Protein AF-A0A176YE80-F1 (afdb_monomer_lite)

Foldseek 3Di:
DLCVVCVVVVNNPPPLSVLVVVLCVVCVPPCDDPSVVVDDPVVCVVCVVVVVVSVVVSCVSNVVSVVVVVVVVVVVVPDDD

Radius of gyration: 16.37 Å; chains: 1; bounding box: 30×21×56 Å

Secondary structure (DSSP, 8-state):
-HHHHHHHTT-TT-TTTHHHHHHHHHTTTS--GGGGGGS-HHHHHHHHHHHHHHHHHHHHHHHHHHHHHHHHHHHHTT---

pLDDT: mean 91.88, std 8.9, range [48.06, 98.19]

Sequence (81 aa):
MIAKCRFKAKLEDDPDILPFVGIASETETLPLGNDRIHWQAQALADLQRTLNEAQNWAREVGTTHCQNLLAREAFLLRWPD

Organism: NCBI:txid1505087

Structure (mmCIF, N/CA/C/O backbone):
data_AF-A0A176YE80-F1
#
_entry.id   AF-A0A176YE80-F1
#
loop_
_atom_site.group_PDB
_atom_site.id
_atom_site.type_symbol
_atom_site.label_atom_id
_atom_site.label_alt_id
_atom_site.label_comp_id
_atom_site.label_asym_id
_atom_site.label_entity_id
_atom_site.label_seq_id
_atom_site.pdbx_PDB_ins_code
_atom_site.Cartn_x
_atom_site.Cartn_y
_atom_site.Cartn_z
_atom_site.occupancy
_atom_site.B_iso_or_equiv
_atom_site.auth_seq_id
_atom_site.auth_comp_id
_atom_site.auth_asym_id
_atom_site.auth_atom_id
_atom_site.pdbx_PDB_model_num
ATOM 1 N N . MET A 1 1 ? -9.107 -7.846 -4.473 1.00 76.25 1 MET A N 1
ATOM 2 C CA . MET A 1 1 ? -7.901 -7.660 -3.640 1.00 76.25 1 MET A CA 1
ATOM 3 C C . MET A 1 1 ? -6.660 -7.747 -4.515 1.00 76.25 1 MET A C 1
ATOM 5 O O . MET A 1 1 ? -6.549 -8.705 -5.280 1.00 76.25 1 MET A O 1
ATOM 9 N N . ILE A 1 2 ? -5.756 -6.766 -4.420 1.00 85.88 2 ILE A N 1
ATOM 10 C CA . ILE A 1 2 ? -4.551 -6.649 -5.264 1.00 85.88 2 ILE A CA 1
ATOM 11 C C . ILE A 1 2 ? -3.685 -7.917 -5.242 1.00 85.88 2 ILE A C 1
ATOM 13 O O . ILE A 1 2 ? -3.214 -8.367 -6.283 1.00 85.88 2 ILE A O 1
ATOM 17 N N . ALA A 1 3 ? -3.618 -8.586 -4.088 1.00 87.12 3 ALA A N 1
ATOM 18 C CA . ALA A 1 3 ? -2.888 -9.835 -3.915 1.00 87.12 3 ALA A CA 1
ATOM 19 C C . ALA A 1 3 ? -3.355 -10.983 -4.823 1.00 87.12 3 ALA A C 1
ATOM 21 O O . ALA A 1 3 ? -2.546 -11.802 -5.239 1.00 87.12 3 ALA A O 1
ATOM 22 N N . LYS A 1 4 ? -4.647 -11.048 -5.163 1.00 88.31 4 LYS A N 1
ATOM 23 C CA . LYS A 1 4 ? -5.173 -12.056 -6.097 1.00 88.31 4 LYS A CA 1
ATOM 24 C C . LYS A 1 4 ? -5.012 -11.613 -7.551 1.00 88.31 4 LYS A C 1
ATOM 26 O O . LYS A 1 4 ? -4.793 -12.442 -8.429 1.00 88.31 4 LYS A O 1
ATOM 31 N N . CYS A 1 5 ? -5.151 -10.314 -7.812 1.00 92.31 5 CYS A N 1
ATOM 32 C CA . CYS A 1 5 ? -5.066 -9.770 -9.165 1.00 92.31 5 CYS A CA 1
ATOM 33 C C . CYS A 1 5 ? -3.648 -9.865 -9.740 1.00 92.31 5 CYS A C 1
ATOM 35 O O . CYS A 1 5 ? -3.525 -10.126 -10.934 1.00 92.31 5 CYS A O 1
ATOM 37 N N . ARG A 1 6 ? -2.604 -9.740 -8.906 1.00 93.88 6 ARG A N 1
ATOM 38 C CA . ARG A 1 6 ? -1.204 -9.789 -9.363 1.00 93.88 6 ARG A CA 1
ATOM 39 C C . ARG A 1 6 ? -0.857 -11.078 -10.116 1.00 93.88 6 ARG A C 1
ATOM 41 O O . ARG A 1 6 ? -0.229 -11.001 -11.159 1.00 93.88 6 ARG A O 1
ATOM 48 N N . PHE A 1 7 ? -1.372 -12.230 -9.676 1.00 93.31 7 PHE A N 1
ATOM 49 C CA . PHE A 1 7 ? -1.169 -13.512 -10.367 1.00 93.31 7 PHE A CA 1
ATOM 50 C C . PHE A 1 7 ? -1.846 -13.552 -11.741 1.00 93.31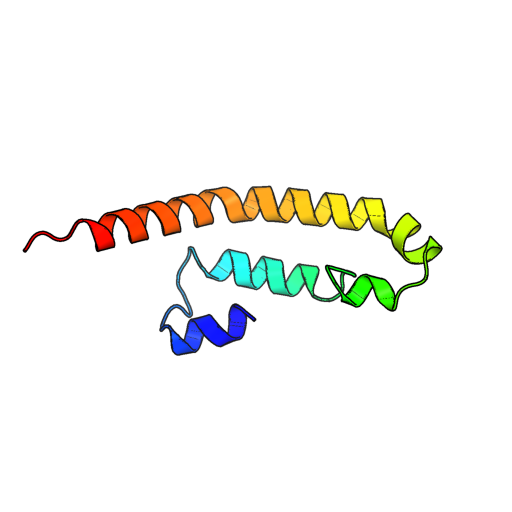 7 PHE A C 1
ATOM 52 O O . PHE A 1 7 ? -1.284 -14.010 -12.727 1.00 93.31 7 PHE A O 1
ATOM 59 N N . LYS A 1 8 ? -3.075 -13.030 -11.843 1.00 94.38 8 LYS A N 1
ATOM 60 C CA . LYS A 1 8 ? -3.780 -12.967 -13.135 1.00 94.38 8 LYS A CA 1
ATOM 61 C C . LYS A 1 8 ? -3.079 -12.036 -14.124 1.00 94.38 8 LYS A C 1
ATOM 63 O O . LYS A 1 8 ? -3.127 -12.284 -15.324 1.00 94.38 8 LYS A O 1
ATOM 68 N N . ALA A 1 9 ? -2.462 -10.976 -13.612 1.00 92.38 9 ALA A N 1
ATOM 69 C CA . ALA A 1 9 ? -1.725 -9.998 -14.395 1.00 92.38 9 ALA A CA 1
ATOM 70 C C . ALA A 1 9 ? -0.265 -10.402 -14.672 1.00 92.38 9 ALA A C 1
ATOM 72 O O . ALA A 1 9 ? 0.399 -9.683 -15.412 1.00 92.38 9 ALA A O 1
ATOM 73 N N . LYS A 1 10 ? 0.225 -11.528 -14.124 1.00 95.44 10 LYS A N 1
ATOM 74 C CA . LYS A 1 10 ? 1.641 -11.947 -14.180 1.00 95.44 10 LYS A CA 1
ATOM 75 C C . LYS A 1 10 ? 2.602 -10.903 -13.594 1.00 95.44 10 LYS A C 1
ATOM 77 O O . LYS A 1 10 ? 3.637 -10.586 -14.173 1.00 95.44 10 LYS A O 1
ATOM 82 N N . LEU A 1 11 ? 2.190 -10.310 -12.477 1.00 95.19 11 LEU A N 1
ATOM 83 C CA . LEU A 1 11 ? 2.918 -9.295 -11.714 1.00 95.19 11 LEU A CA 1
ATOM 84 C C . LEU A 1 11 ? 3.202 -9.803 -10.295 1.00 95.19 11 LEU A C 1
ATOM 86 O O . LEU A 1 11 ? 3.154 -9.031 -9.338 1.00 95.19 11 LEU A O 1
ATOM 90 N N . GLU A 1 12 ? 3.393 -11.115 -10.127 1.00 95.75 12 GLU A N 1
ATOM 91 C CA . GLU A 1 12 ? 3.558 -11.742 -8.812 1.00 95.75 12 GLU A CA 1
ATOM 92 C C . GLU A 1 12 ? 4.710 -11.129 -8.023 1.00 95.75 12 GLU A C 1
ATOM 94 O O . GLU A 1 12 ? 4.542 -10.854 -6.834 1.00 95.75 12 GLU A O 1
ATO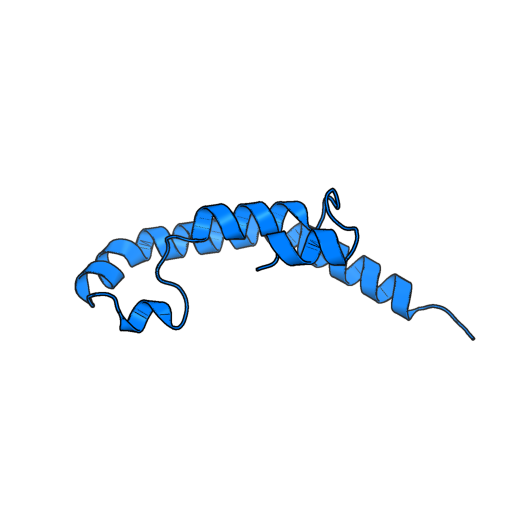M 99 N N . ASP A 1 13 ? 5.811 -10.877 -8.728 1.00 95.94 13 ASP A N 1
ATOM 100 C CA . ASP A 1 13 ? 7.084 -10.402 -8.195 1.00 95.94 13 ASP A CA 1
ATOM 101 C C . ASP A 1 13 ? 7.395 -8.959 -8.625 1.00 95.94 13 ASP A C 1
ATOM 103 O O . ASP A 1 13 ? 8.529 -8.498 -8.502 1.00 95.94 13 ASP A O 1
ATOM 107 N N . ASP A 1 14 ? 6.407 -8.233 -9.165 1.00 96.88 14 ASP A N 1
ATOM 108 C CA . ASP A 1 14 ? 6.620 -6.857 -9.614 1.00 96.88 14 ASP A CA 1
ATOM 109 C C . ASP A 1 14 ? 6.945 -5.962 -8.398 1.00 96.88 14 ASP A C 1
ATOM 111 O O . ASP A 1 14 ? 6.123 -5.855 -7.473 1.00 96.88 14 ASP A O 1
ATOM 115 N N . PRO A 1 15 ? 8.129 -5.317 -8.373 1.00 97.12 15 PRO A N 1
ATOM 116 C CA . PRO A 1 15 ? 8.602 -4.560 -7.217 1.00 97.12 15 PRO A CA 1
ATOM 117 C C . PRO A 1 15 ? 7.752 -3.321 -6.932 1.00 97.12 15 PRO A C 1
ATOM 119 O O . PRO A 1 15 ? 7.772 -2.823 -5.810 1.00 97.12 15 PRO A O 1
ATOM 122 N N . ASP A 1 16 ? 6.978 -2.845 -7.910 1.00 97.19 16 ASP A N 1
ATOM 123 C CA . ASP A 1 16 ? 6.035 -1.748 -7.731 1.00 97.19 16 ASP A CA 1
ATOM 124 C C . ASP A 1 16 ? 4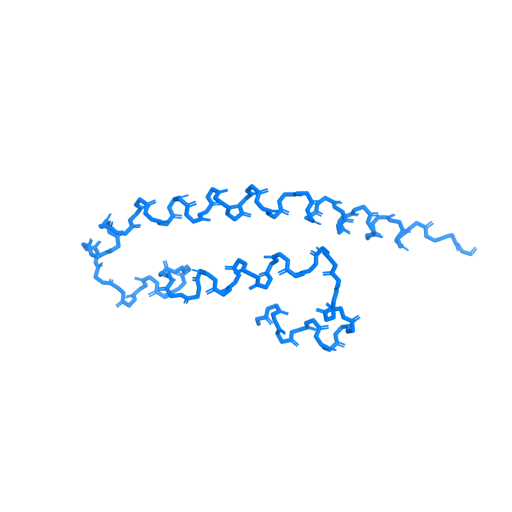.619 -2.235 -7.391 1.00 97.19 16 ASP A C 1
ATOM 126 O O . ASP A 1 16 ? 3.760 -1.419 -7.086 1.00 97.19 16 ASP A O 1
ATOM 130 N N . ILE A 1 17 ? 4.346 -3.546 -7.387 1.00 96.94 17 ILE A N 1
ATOM 131 C CA . ILE A 1 17 ? 3.052 -4.119 -6.965 1.00 96.94 17 ILE A CA 1
ATOM 132 C C . ILE A 1 17 ? 3.125 -4.719 -5.559 1.00 96.94 17 ILE A C 1
ATOM 134 O O . ILE A 1 17 ? 2.184 -4.567 -4.773 1.00 96.94 17 ILE A O 1
ATOM 138 N N . LEU A 1 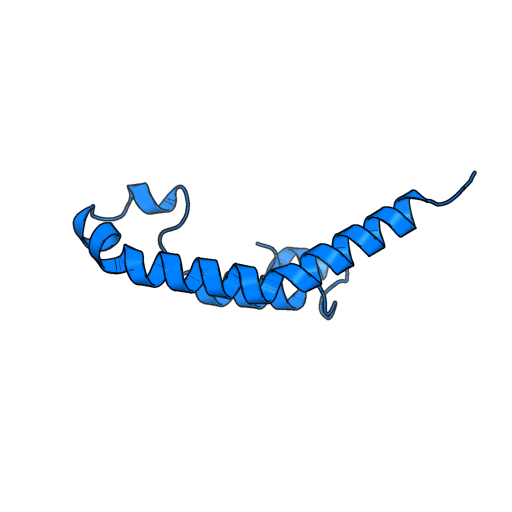18 ? 4.230 -5.387 -5.218 1.00 97.00 18 LEU A N 1
ATOM 139 C CA . LEU A 1 18 ? 4.439 -6.028 -3.915 1.00 97.00 18 LEU A CA 1
ATOM 140 C C . LEU A 1 18 ? 4.205 -5.103 -2.699 1.00 97.00 18 LEU A C 1
ATOM 142 O O . LEU A 1 18 ? 3.545 -5.542 -1.753 1.00 97.00 18 LEU A O 1
ATOM 146 N N . PRO A 1 19 ? 4.625 -3.825 -2.702 1.00 97.56 19 PRO A N 1
ATOM 147 C CA . PRO A 1 19 ? 4.358 -2.901 -1.597 1.00 97.56 19 PRO A CA 1
ATOM 148 C C . PRO A 1 19 ? 2.863 -2.730 -1.303 1.00 97.56 19 PRO A C 1
ATOM 150 O O . PRO A 1 19 ? 2.454 -2.694 -0.144 1.00 97.56 19 PRO A O 1
ATOM 153 N N . PHE A 1 20 ? 2.014 -2.724 -2.335 1.00 96.50 20 PHE A N 1
ATOM 154 C CA . PHE A 1 20 ? 0.563 -2.635 -2.162 1.00 96.50 20 PHE A CA 1
ATOM 155 C C . PHE A 1 20 ? -0.058 -3.931 -1.636 1.00 96.50 20 PHE A C 1
ATOM 157 O O . PHE A 1 20 ? -1.108 -3.893 -0.994 1.00 96.50 20 PHE A O 1
ATOM 164 N N . VAL A 1 21 ? 0.577 -5.082 -1.878 1.00 96.38 21 VAL A N 1
ATOM 165 C CA . VAL A 1 21 ? 0.203 -6.346 -1.226 1.00 96.38 21 VAL A CA 1
ATOM 166 C C . VAL A 1 21 ? 0.475 -6.254 0.272 1.00 96.38 21 VAL A C 1
ATOM 168 O O . VAL A 1 21 ? -0.403 -6.610 1.052 1.00 96.38 21 VAL A O 1
ATOM 171 N N . GLY A 1 22 ? 1.651 -5.750 0.658 1.00 95.88 22 GLY A N 1
ATOM 172 C CA . GLY A 1 22 ? 2.008 -5.524 2.059 1.00 95.88 22 GLY A CA 1
ATOM 173 C C . GLY A 1 22 ? 1.031 -4.570 2.742 1.00 95.88 22 GLY A C 1
ATOM 174 O O . GLY A 1 22 ? 0.435 -4.931 3.750 1.00 95.88 22 GLY A O 1
ATOM 175 N N . ILE A 1 23 ? 0.761 -3.409 2.135 1.00 96.25 23 ILE A N 1
ATOM 176 C CA . ILE A 1 23 ? -0.229 -2.448 2.646 1.00 96.25 23 ILE A CA 1
ATOM 177 C C . ILE A 1 23 ? -1.599 -3.110 2.828 1.00 96.25 23 ILE A C 1
ATOM 179 O O . ILE A 1 23 ? -2.216 -2.952 3.878 1.00 96.25 23 ILE A O 1
ATOM 183 N N . ALA A 1 24 ? -2.077 -3.865 1.834 1.00 93.94 24 ALA A N 1
ATOM 184 C CA . ALA A 1 24 ? -3.366 -4.544 1.931 1.00 93.94 24 ALA A CA 1
ATOM 185 C C . ALA A 1 24 ? -3.404 -5.577 3.068 1.00 93.94 24 ALA A C 1
ATOM 187 O O . ALA A 1 24 ? -4.435 -5.694 3.714 1.00 93.94 24 ALA A O 1
ATOM 188 N N . SER A 1 25 ? -2.301 -6.291 3.317 1.00 94.06 25 SER A N 1
ATOM 189 C CA . SER A 1 25 ? -2.195 -7.272 4.403 1.00 94.06 25 SER A CA 1
ATOM 190 C C . SER A 1 25 ? -2.195 -6.602 5.777 1.00 94.06 25 SER A C 1
ATOM 192 O O . SER A 1 25 ? -2.976 -6.972 6.642 1.00 94.06 25 SER A O 1
ATOM 194 N N . GLU A 1 26 ? -1.359 -5.582 5.975 1.00 94.62 26 GLU A N 1
ATOM 195 C CA . GLU A 1 26 ? -1.218 -4.894 7.270 1.00 94.62 26 GLU A CA 1
ATOM 196 C C . GLU A 1 26 ? -2.472 -4.092 7.650 1.00 94.62 26 GLU A C 1
ATOM 198 O O . GLU A 1 26 ? -2.732 -3.829 8.822 1.00 94.62 26 GLU A O 1
ATOM 203 N N . THR A 1 27 ? -3.274 -3.697 6.656 1.00 92.88 27 THR A N 1
ATOM 204 C CA . THR A 1 27 ? -4.494 -2.904 6.869 1.00 92.88 27 THR A CA 1
ATOM 205 C C . THR A 1 27 ? -5.784 -3.718 6.786 1.00 92.88 27 THR A C 1
ATOM 207 O O . THR A 1 27 ? -6.857 -3.144 6.965 1.00 92.88 27 THR A O 1
ATOM 210 N N . GLU A 1 28 ? -5.718 -5.038 6.569 1.00 91.12 28 GLU A N 1
ATOM 211 C CA . GLU A 1 28 ? -6.908 -5.873 6.324 1.00 91.12 28 GLU A CA 1
ATOM 212 C C . GLU A 1 28 ? -7.888 -5.910 7.504 1.00 91.12 28 GLU A C 1
ATOM 214 O O . GLU A 1 28 ? -9.088 -6.086 7.315 1.00 91.12 28 GLU A O 1
ATOM 219 N N . THR A 1 29 ? -7.373 -5.740 8.722 1.00 90.81 29 THR A N 1
ATOM 220 C CA . THR A 1 29 ? -8.162 -5.780 9.961 1.00 90.81 29 THR A CA 1
ATOM 221 C C . THR A 1 29 ? -8.684 -4.408 10.380 1.00 90.81 29 THR A C 1
ATOM 223 O O . THR A 1 29 ? -9.483 -4.308 11.315 1.00 90.81 29 THR A O 1
ATOM 226 N N . LEU A 1 30 ? -8.243 -3.337 9.711 1.00 92.88 30 LEU A N 1
ATOM 227 C CA . LEU A 1 30 ? -8.644 -1.981 10.053 1.00 92.88 30 LEU A CA 1
ATOM 228 C C . LEU A 1 30 ? -10.054 -1.686 9.521 1.00 92.88 30 LEU A C 1
ATOM 230 O O . LEU A 1 30 ? -10.370 -2.027 8.381 1.00 92.88 30 LEU A O 1
ATOM 234 N N . PRO A 1 31 ? -10.897 -0.978 10.293 1.00 91.88 31 PRO A N 1
ATOM 235 C CA . PRO A 1 31 ? -12.225 -0.586 9.841 1.00 91.88 31 PRO A CA 1
ATOM 236 C C . PRO A 1 31 ? -12.123 0.526 8.792 1.00 91.88 31 PRO A C 1
ATOM 238 O O . PRO A 1 31 ? -12.105 1.724 9.102 1.00 91.88 31 PRO A O 1
ATOM 241 N N . LEU A 1 32 ? -12.035 0.132 7.525 1.00 87.94 32 LEU A N 1
ATOM 242 C CA . LEU A 1 32 ? -11.915 1.025 6.376 1.00 87.94 32 LEU A CA 1
ATOM 243 C C . LEU A 1 32 ? -13.192 1.001 5.532 1.00 87.94 32 LEU A C 1
ATOM 245 O O . LEU A 1 32 ? -13.887 -0.006 5.433 1.00 87.94 32 LEU A O 1
ATOM 249 N N . GLY A 1 33 ? -13.506 2.136 4.904 1.00 87.06 33 GLY A N 1
ATOM 250 C CA . GLY A 1 33 ? -14.651 2.251 4.001 1.00 87.06 33 GLY A CA 1
ATOM 251 C C . GLY A 1 33 ? -15.972 1.815 4.643 1.00 87.06 33 GLY A C 1
ATOM 252 O O . GLY A 1 33 ? -16.327 2.284 5.726 1.00 87.06 33 GLY A O 1
ATOM 253 N N . ASN A 1 34 ? -16.687 0.921 3.956 1.00 88.56 34 ASN A N 1
ATOM 254 C CA . ASN A 1 34 ? -18.021 0.474 4.355 1.00 88.56 34 ASN A CA 1
ATOM 255 C C . ASN A 1 34 ? -18.021 -0.374 5.628 1.00 88.56 34 ASN A C 1
ATOM 257 O O . ASN A 1 34 ? -19.034 -0.381 6.317 1.00 88.56 34 ASN A O 1
ATOM 261 N N . ASP A 1 35 ? -16.909 -1.012 6.000 1.00 88.50 35 ASP A N 1
ATOM 262 C CA . ASP A 1 35 ? -16.872 -1.854 7.202 1.00 88.50 35 ASP A CA 1
ATOM 263 C C . ASP A 1 35 ? -17.086 -1.036 8.477 1.00 88.50 35 ASP A C 1
ATOM 265 O O . ASP A 1 35 ? -17.604 -1.550 9.466 1.00 88.50 35 ASP A O 1
ATOM 269 N N . ARG A 1 36 ? -16.798 0.273 8.440 1.00 90.56 36 ARG A N 1
ATOM 270 C CA . ARG A 1 36 ? -17.018 1.196 9.563 1.00 90.56 36 ARG A CA 1
ATOM 271 C C . ARG A 1 36 ? -18.459 1.213 10.068 1.00 90.56 36 ARG A C 1
ATOM 273 O O . ARG A 1 36 ? -18.660 1.484 11.246 1.00 90.56 36 ARG A O 1
ATOM 280 N N . ILE A 1 37 ? -19.450 0.901 9.225 1.00 91.88 37 ILE A N 1
ATOM 281 C CA . ILE A 1 37 ? -20.867 0.875 9.633 1.00 91.88 37 ILE A CA 1
ATOM 282 C C . ILE A 1 37 ? -21.165 -0.226 10.659 1.00 91.88 37 ILE A C 1
ATOM 284 O O . ILE A 1 37 ? -22.163 -0.151 11.370 1.00 91.88 37 ILE A O 1
ATOM 288 N N . HIS A 1 38 ? -20.316 -1.254 10.725 1.00 93.81 38 HIS A N 1
ATOM 289 C CA . HIS A 1 38 ? -20.466 -2.387 11.635 1.00 93.81 38 HIS A CA 1
ATOM 290 C C . HIS A 1 38 ? -19.723 -2.191 12.962 1.00 93.81 38 HIS A C 1
ATOM 292 O O . HIS A 1 38 ? -19.848 -3.019 13.863 1.00 93.81 38 HIS A O 1
ATOM 298 N N . TRP A 1 39 ? -18.959 -1.106 13.100 1.00 94.00 39 TRP A N 1
ATOM 299 C CA . TRP A 1 39 ? -18.162 -0.822 14.287 1.00 94.00 39 TRP A CA 1
ATOM 300 C C . TRP A 1 39 ? -18.876 0.151 15.219 1.00 94.00 39 TRP A C 1
ATOM 302 O O . TRP A 1 39 ? -19.574 1.070 14.794 1.00 94.00 39 TRP A O 1
ATOM 312 N N . GLN A 1 40 ? -18.667 -0.027 16.523 1.00 95.44 40 GLN A N 1
ATOM 313 C CA . GLN A 1 40 ? -19.146 0.937 17.508 1.00 95.44 40 GLN A CA 1
ATOM 314 C C . GLN A 1 40 ? -18.400 2.267 17.354 1.00 95.44 40 GLN A C 1
ATOM 316 O O . GLN A 1 40 ? -17.180 2.286 17.187 1.00 95.44 40 GLN A O 1
ATOM 321 N N . ALA A 1 41 ? -19.122 3.384 17.483 1.00 93.75 41 ALA A N 1
ATOM 322 C CA . ALA A 1 41 ? -18.553 4.722 17.319 1.00 93.75 41 ALA A CA 1
ATOM 323 C C . ALA A 1 41 ? -17.355 4.986 18.251 1.00 93.75 41 ALA A C 1
ATOM 325 O O . ALA A 1 41 ? -16.366 5.573 17.820 1.00 93.75 41 ALA A O 1
ATOM 326 N N . GLN A 1 42 ? -17.411 4.503 19.498 1.00 95.12 42 GLN A N 1
ATOM 327 C CA . GLN A 1 42 ? -16.302 4.650 20.443 1.00 95.12 42 GLN A CA 1
ATOM 328 C C . GLN A 1 42 ? -15.067 3.848 20.012 1.00 95.12 42 GLN A C 1
ATOM 330 O O . GLN A 1 42 ? -13.968 4.385 20.019 1.00 95.12 42 GLN A O 1
ATOM 335 N N . ALA A 1 43 ? -15.243 2.609 19.544 1.00 93.94 43 ALA A N 1
ATOM 336 C CA . ALA A 1 43 ? -14.132 1.795 19.047 1.00 93.94 43 ALA A CA 1
ATOM 337 C C . ALA A 1 43 ? -13.443 2.443 17.832 1.00 93.94 43 ALA A C 1
ATOM 339 O O . ALA A 1 43 ? -12.221 2.398 17.712 1.00 93.94 43 ALA A O 1
ATOM 340 N N . LEU A 1 44 ? -14.215 3.093 16.951 1.00 94.12 44 LEU A N 1
ATOM 341 C CA . LEU A 1 44 ? -13.661 3.881 15.845 1.00 94.12 44 LEU A CA 1
ATOM 342 C C . LEU A 1 44 ? -12.873 5.098 16.343 1.00 94.12 44 LEU A C 1
ATOM 344 O O . LEU A 1 44 ? -11.801 5.382 15.810 1.00 94.12 44 LEU A O 1
ATOM 348 N N . ALA A 1 45 ? -13.385 5.803 17.357 1.00 94.88 45 ALA A N 1
ATOM 349 C CA . ALA A 1 45 ? -12.698 6.944 17.955 1.00 94.88 45 ALA A CA 1
ATOM 350 C C . ALA A 1 45 ? -11.363 6.526 18.596 1.00 94.88 45 ALA A C 1
ATOM 352 O O . ALA A 1 45 ? -10.342 7.173 18.363 1.00 94.88 45 ALA A O 1
ATOM 353 N N . ASP A 1 46 ? -11.352 5.405 19.318 1.00 95.62 46 ASP A N 1
ATOM 354 C CA . ASP A 1 46 ? -10.157 4.865 19.973 1.00 95.62 46 ASP A CA 1
ATOM 355 C C . ASP A 1 46 ? -9.095 4.417 18.948 1.00 95.62 46 ASP A C 1
ATOM 357 O O . ASP A 1 46 ? -7.893 4.600 19.157 1.00 95.62 46 ASP A O 1
ATOM 361 N N . LEU A 1 47 ? -9.530 3.890 17.796 1.00 95.19 47 LEU A N 1
ATOM 362 C CA . LEU A 1 47 ? -8.661 3.454 16.696 1.00 95.19 47 LEU A CA 1
ATOM 363 C C . LEU A 1 47 ? -8.194 4.584 15.773 1.00 95.19 47 LEU A C 1
ATOM 365 O O . LEU A 1 47 ? -7.333 4.353 14.920 1.00 95.19 47 LEU A O 1
ATOM 369 N N . GLN A 1 48 ? -8.717 5.804 15.914 1.00 94.25 48 GLN A N 1
ATOM 370 C CA . GLN A 1 48 ? -8.453 6.886 14.964 1.00 94.25 48 GLN A CA 1
ATOM 371 C C . GLN A 1 48 ? -6.958 7.202 14.824 1.00 94.25 48 GLN A C 1
ATOM 373 O O . GLN A 1 48 ? -6.486 7.478 13.719 1.00 94.25 48 GLN A O 1
ATOM 378 N N . ARG A 1 49 ? -6.192 7.120 15.920 1.00 95.69 49 ARG A N 1
ATOM 379 C CA . ARG A 1 49 ? -4.734 7.303 15.882 1.00 95.69 49 ARG A CA 1
ATOM 380 C C . ARG A 1 49 ? -4.059 6.232 15.020 1.00 95.69 49 ARG A C 1
ATOM 382 O O . ARG A 1 49 ? -3.300 6.581 14.124 1.00 95.69 49 ARG A O 1
ATOM 389 N N . THR A 1 50 ? -4.383 4.960 15.241 1.00 95.44 50 THR A N 1
ATOM 390 C CA . THR A 1 50 ? -3.840 3.831 14.468 1.00 95.44 50 THR A CA 1
ATOM 391 C C . THR A 1 50 ? -4.215 3.924 12.991 1.00 95.44 50 THR A C 1
ATOM 393 O O . THR A 1 50 ? -3.376 3.677 12.131 1.00 95.44 50 THR A O 1
ATOM 396 N N . LEU A 1 51 ? -5.444 4.345 12.679 1.00 94.44 51 LEU A N 1
ATOM 397 C CA . LEU A 1 51 ? -5.874 4.584 11.299 1.00 94.44 51 LEU A CA 1
ATOM 398 C C . LEU A 1 51 ? -5.028 5.668 10.618 1.00 94.44 51 LEU A C 1
ATOM 400 O O . LEU A 1 51 ? -4.609 5.494 9.475 1.00 94.44 51 LEU A O 1
ATOM 404 N N . ASN A 1 52 ? -4.746 6.766 11.322 1.00 95.81 52 ASN A N 1
ATOM 405 C CA . ASN A 1 52 ? -3.913 7.844 10.794 1.00 95.81 52 ASN A CA 1
ATOM 406 C C . ASN A 1 52 ? -2.460 7.388 10.588 1.00 95.81 52 ASN A C 1
ATOM 408 O O . ASN A 1 52 ? -1.867 7.685 9.553 1.00 95.81 52 ASN A O 1
ATOM 412 N N . GLU A 1 53 ? -1.898 6.649 11.546 1.00 96.56 53 GLU A N 1
ATOM 413 C CA . GLU A 1 53 ? -0.546 6.083 11.460 1.00 96.56 53 GLU A CA 1
ATOM 414 C C . GLU A 1 53 ? -0.421 5.122 10.274 1.00 96.56 53 GLU A C 1
ATOM 416 O O . GLU A 1 53 ? 0.481 5.281 9.452 1.00 96.56 53 GLU A O 1
ATOM 421 N N . ALA A 1 54 ? -1.371 4.196 10.122 1.00 96.38 54 ALA A N 1
ATOM 422 C CA . ALA A 1 54 ? -1.407 3.266 8.999 1.00 96.38 54 ALA A CA 1
ATOM 423 C C . ALA A 1 54 ? -1.536 3.997 7.653 1.00 96.38 54 ALA A C 1
ATOM 425 O O . ALA A 1 54 ? -0.874 3.631 6.684 1.00 96.38 54 ALA A O 1
ATOM 426 N N . GLN A 1 55 ? -2.346 5.058 7.580 1.00 95.81 55 GLN A N 1
ATOM 427 C CA . GLN A 1 55 ? -2.511 5.844 6.356 1.00 95.81 55 GLN A CA 1
ATOM 428 C C . GLN A 1 55 ? -1.247 6.636 5.990 1.00 95.81 55 GLN A C 1
ATOM 430 O O . GLN A 1 55 ? -0.902 6.718 4.808 1.00 95.81 55 GLN A O 1
ATOM 435 N N . ASN A 1 56 ? -0.552 7.203 6.978 1.00 98.06 56 ASN A N 1
ATOM 436 C CA . ASN A 1 56 ? 0.719 7.894 6.761 1.00 98.06 56 ASN A CA 1
ATOM 437 C C . ASN A 1 56 ? 1.798 6.917 6.294 1.00 98.06 56 ASN A C 1
ATOM 439 O O . ASN A 1 56 ? 2.405 7.143 5.250 1.00 98.06 56 ASN A O 1
ATOM 443 N N . TRP A 1 57 ? 1.953 5.792 6.992 1.00 98.06 57 TRP A N 1
ATOM 444 C CA . TRP A 1 57 ? 2.875 4.730 6.601 1.00 98.06 57 TRP A CA 1
ATOM 445 C C . TRP A 1 57 ? 2.588 4.209 5.185 1.00 98.06 57 TRP A C 1
ATOM 447 O O . TRP A 1 57 ? 3.489 4.142 4.350 1.00 98.06 57 TRP A O 1
ATOM 457 N N . ALA A 1 58 ? 1.325 3.912 4.863 1.00 97.44 58 ALA A N 1
ATOM 458 C CA . ALA A 1 58 ? 0.947 3.427 3.537 1.00 97.44 58 ALA A CA 1
ATOM 459 C C . ALA A 1 58 ? 1.245 4.460 2.438 1.00 97.44 58 ALA A C 1
ATOM 461 O O . ALA A 1 58 ? 1.631 4.089 1.329 1.00 97.44 58 ALA A O 1
ATOM 462 N N . ARG A 1 59 ? 1.096 5.759 2.736 1.00 97.94 59 ARG A N 1
ATOM 463 C CA . ARG A 1 59 ? 1.475 6.842 1.821 1.00 97.94 59 ARG A CA 1
ATOM 464 C C . ARG A 1 59 ? 2.988 6.894 1.623 1.00 97.94 59 ARG A C 1
ATOM 466 O O . ARG A 1 59 ? 3.425 7.001 0.480 1.00 97.94 59 ARG A O 1
ATOM 473 N N . GLU A 1 60 ? 3.771 6.821 2.692 1.00 98.06 60 GLU A N 1
ATOM 474 C CA . GLU A 1 60 ? 5.237 6.830 2.624 1.00 98.06 60 GLU A CA 1
ATOM 475 C C . GLU A 1 60 ? 5.765 5.653 1.801 1.00 98.06 60 GLU A C 1
ATOM 477 O O . GLU A 1 60 ? 6.538 5.857 0.867 1.00 98.06 60 GLU A O 1
ATOM 482 N N . VAL A 1 61 ? 5.273 4.443 2.078 1.00 97.62 61 VAL A N 1
ATOM 483 C CA . VAL A 1 61 ? 5.636 3.234 1.331 1.00 97.62 61 VAL A CA 1
ATOM 484 C C . VAL A 1 61 ? 5.173 3.332 -0.122 1.00 97.62 61 VAL A C 1
ATOM 486 O O . VAL A 1 61 ? 5.957 3.117 -1.038 1.00 97.62 61 VAL A O 1
ATOM 489 N N . GLY A 1 62 ? 3.904 3.666 -0.363 1.00 97.81 62 GLY A N 1
ATOM 490 C CA . GLY A 1 62 ? 3.300 3.557 -1.691 1.00 97.81 62 GLY A CA 1
ATOM 491 C C 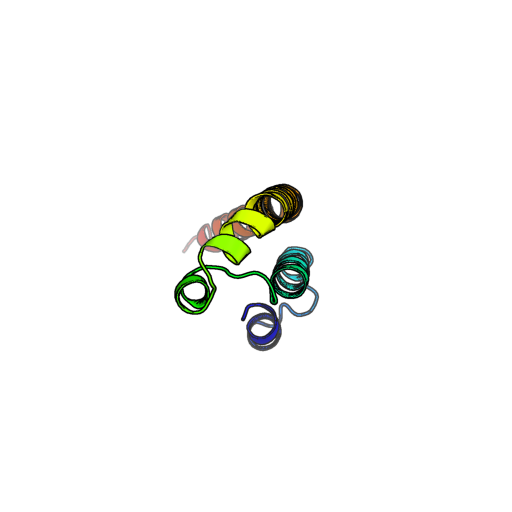. GLY A 1 62 ? 3.689 4.653 -2.685 1.00 97.81 62 GLY A C 1
ATOM 492 O O . GLY A 1 62 ? 3.552 4.438 -3.887 1.00 97.81 62 GLY A O 1
ATOM 493 N N . THR A 1 63 ? 4.159 5.822 -2.230 1.00 98.19 63 THR A N 1
ATOM 494 C CA . THR A 1 63 ? 4.329 6.999 -3.108 1.00 98.19 63 THR A CA 1
ATOM 495 C C . THR A 1 63 ? 5.285 6.732 -4.269 1.00 98.19 63 THR A C 1
ATOM 497 O O . THR A 1 63 ? 4.909 6.945 -5.423 1.00 98.19 63 THR A O 1
ATOM 500 N N . THR A 1 64 ? 6.490 6.234 -3.991 1.00 97.88 64 THR A N 1
ATOM 501 C CA . THR A 1 64 ? 7.495 5.964 -5.033 1.00 97.88 64 THR A CA 1
ATOM 502 C C . THR A 1 64 ? 7.007 4.901 -6.018 1.00 97.88 64 THR A C 1
ATOM 504 O O . THR A 1 64 ? 7.150 5.058 -7.227 1.00 97.88 64 THR A O 1
ATOM 507 N N . HIS A 1 65 ? 6.343 3.853 -5.530 1.00 98.00 65 HIS A N 1
ATOM 508 C CA . HIS A 1 65 ? 5.828 2.779 -6.382 1.00 98.00 65 HIS A CA 1
ATOM 509 C C . HIS A 1 65 ? 4.658 3.241 -7.261 1.00 98.00 65 HIS A C 1
ATOM 511 O O . HIS A 1 65 ? 4.617 2.921 -8.446 1.00 98.00 65 HIS A O 1
ATOM 517 N N . CYS A 1 66 ? 3.759 4.084 -6.739 1.00 96.88 66 CYS A N 1
ATOM 518 C CA . CYS A 1 66 ? 2.741 4.761 -7.549 1.00 96.88 66 CYS A CA 1
ATOM 519 C C . CYS A 1 66 ? 3.376 5.582 -8.680 1.00 96.88 66 CYS A C 1
ATOM 521 O O . CYS A 1 66 ? 2.920 5.518 -9.820 1.00 96.88 66 CYS A O 1
ATOM 523 N N . GLN A 1 67 ? 4.427 6.350 -8.380 1.00 97.56 67 GLN A N 1
ATOM 524 C CA . GLN A 1 67 ? 5.125 7.162 -9.381 1.00 97.56 67 GLN A CA 1
ATOM 525 C C . GLN A 1 67 ? 5.759 6.292 -10.473 1.00 97.56 67 GLN A C 1
ATOM 527 O O . GLN A 1 67 ? 5.620 6.606 -11.655 1.00 97.56 67 GLN A O 1
ATOM 532 N N . ASN A 1 68 ? 6.383 5.173 -10.099 1.00 97.44 68 ASN A N 1
ATOM 533 C CA . ASN A 1 68 ? 6.954 4.221 -11.051 1.00 97.44 68 ASN A CA 1
ATOM 534 C C . ASN A 1 68 ? 5.883 3.600 -11.958 1.00 97.44 68 ASN A C 1
ATOM 536 O O . ASN A 1 68 ? 6.073 3.532 -13.173 1.00 97.44 68 ASN A O 1
ATOM 540 N N . LEU A 1 69 ? 4.737 3.194 -11.400 1.00 95.06 69 LEU A N 1
ATOM 541 C CA . LEU A 1 69 ? 3.622 2.640 -12.178 1.00 95.06 69 LEU A CA 1
ATOM 542 C C . LEU A 1 69 ? 3.070 3.655 -13.185 1.00 95.06 69 LEU A C 1
ATOM 544 O O . LEU A 1 69 ? 2.884 3.309 -14.350 1.00 95.06 69 LEU A O 1
ATOM 548 N N . LEU A 1 70 ? 2.878 4.911 -12.769 1.00 95.00 70 LEU A N 1
ATOM 549 C CA . LEU A 1 70 ? 2.441 5.990 -13.662 1.00 95.00 70 LEU A CA 1
ATOM 550 C C . LEU A 1 70 ? 3.467 6.264 -14.770 1.00 95.00 70 LEU A C 1
ATOM 552 O O . LEU A 1 70 ? 3.098 6.461 -15.926 1.00 95.00 70 LEU A O 1
ATOM 556 N N . ALA A 1 71 ? 4.762 6.249 -14.444 1.00 94.88 71 ALA A N 1
ATOM 557 C CA . ALA A 1 71 ? 5.820 6.423 -15.435 1.00 94.88 71 ALA A CA 1
ATOM 558 C C . ALA A 1 71 ? 5.837 5.275 -16.461 1.00 94.88 71 ALA A C 1
ATOM 560 O O . ALA A 1 71 ? 5.975 5.523 -17.661 1.00 94.88 71 ALA A O 1
ATOM 561 N N . ARG A 1 72 ? 5.645 4.031 -16.004 1.00 93.12 72 ARG A N 1
ATOM 562 C CA . ARG A 1 72 ? 5.541 2.837 -16.857 1.00 93.12 72 ARG A CA 1
ATOM 563 C C . ARG A 1 72 ? 4.317 2.897 -17.765 1.00 93.12 72 ARG A C 1
ATOM 565 O O . ARG A 1 72 ? 4.442 2.644 -18.959 1.00 93.12 72 ARG A O 1
ATOM 572 N N . GLU A 1 73 ? 3.155 3.265 -17.231 1.00 87.88 73 GLU A N 1
ATOM 573 C CA . GLU A 1 73 ? 1.933 3.452 -18.020 1.00 87.88 73 GLU A CA 1
ATOM 574 C C . GLU A 1 73 ? 2.132 4.533 -19.091 1.00 87.88 73 GLU A C 1
ATOM 576 O O . GLU A 1 73 ? 1.888 4.294 -20.272 1.00 87.88 73 GLU A O 1
ATOM 581 N N . ALA A 1 74 ? 2.655 5.700 -18.708 1.00 85.88 74 ALA A N 1
ATOM 582 C CA . ALA A 1 74 ? 2.908 6.800 -19.633 1.00 85.88 74 ALA A CA 1
ATOM 583 C C . ALA A 1 74 ? 3.948 6.456 -20.711 1.00 85.88 74 ALA A C 1
ATOM 585 O O . ALA A 1 74 ? 3.961 7.090 -21.766 1.00 85.88 74 ALA A O 1
ATOM 586 N N . PHE A 1 75 ? 4.842 5.502 -20.449 1.00 82.81 75 PHE A N 1
ATOM 587 C CA . PHE A 1 75 ? 5.750 4.951 -21.451 1.00 82.81 75 PHE A CA 1
ATOM 588 C C . PHE A 1 75 ? 5.020 3.997 -22.406 1.00 82.81 75 PHE A C 1
ATOM 590 O O . PHE A 1 75 ? 5.177 4.113 -23.618 1.00 82.81 75 PHE A O 1
ATOM 597 N N . LEU A 1 76 ? 4.177 3.102 -21.884 1.00 77.00 76 LEU A N 1
ATOM 598 C CA . LEU A 1 76 ? 3.393 2.162 -22.694 1.00 77.00 76 LEU A CA 1
ATOM 599 C C . LEU A 1 76 ? 2.389 2.873 -23.612 1.00 77.00 76 LEU A C 1
ATOM 601 O O . LEU A 1 76 ? 2.206 2.465 -24.754 1.00 77.00 76 LEU A O 1
ATOM 605 N N . LEU A 1 77 ? 1.783 3.965 -23.142 1.00 79.75 77 LEU A N 1
ATOM 606 C CA . LEU A 1 77 ? 0.856 4.791 -23.923 1.00 79.75 77 LEU A CA 1
ATOM 607 C C . LEU A 1 77 ? 1.553 5.677 -24.971 1.00 79.75 77 LEU A C 1
ATOM 609 O O . LEU A 1 77 ? 0.876 6.311 -25.774 1.00 79.75 77 LEU A O 1
ATOM 613 N N . ARG A 1 78 ? 2.892 5.747 -24.969 1.00 73.69 78 ARG A N 1
ATOM 614 C CA . ARG A 1 78 ? 3.691 6.546 -25.914 1.00 73.69 78 ARG A CA 1
ATOM 615 C C . ARG A 1 78 ? 4.144 5.781 -27.161 1.00 73.69 78 ARG A C 1
ATOM 617 O O . ARG A 1 78 ? 4.942 6.326 -27.922 1.00 73.69 78 ARG A O 1
ATOM 624 N N . TRP A 1 79 ? 3.674 4.553 -27.391 1.00 48.06 79 TRP A N 1
ATOM 625 C CA . TRP A 1 79 ? 4.033 3.830 -28.614 1.00 48.06 79 TRP A CA 1
ATOM 626 C C . TRP A 1 79 ? 3.442 4.531 -29.858 1.00 48.06 79 TR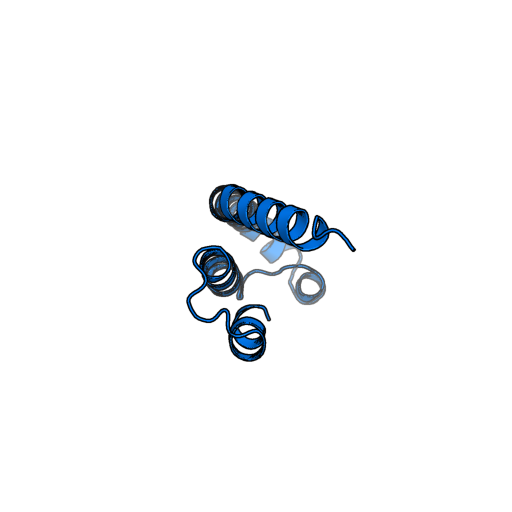P A C 1
ATOM 628 O O . TRP A 1 79 ? 2.242 4.807 -29.855 1.00 48.06 79 TRP A O 1
ATOM 638 N N . PRO A 1 80 ? 4.251 4.855 -30.887 1.00 65.81 80 PRO A N 1
ATOM 639 C CA . PRO A 1 80 ? 3.769 5.471 -32.123 1.00 65.81 80 PRO A CA 1
ATOM 640 C C . PRO A 1 80 ? 3.162 4.419 -33.067 1.00 65.81 80 PRO A C 1
ATOM 642 O O . PRO A 1 80 ? 3.485 3.236 -32.940 1.00 65.81 80 PRO A O 1
ATOM 645 N N . ASP A 1 81 ? 2.291 4.868 -33.981 1.00 51.88 81 ASP A N 1
ATOM 646 C CA . ASP A 1 81 ? 1.724 4.079 -35.094 1.00 51.88 81 ASP A CA 1
ATOM 647 C C . ASP A 1 81 ? 2.777 3.263 -35.872 1.00 51.88 81 ASP A C 1
ATOM 649 O O . ASP A 1 81 ? 3.886 3.798 -36.127 1.00 51.88 81 ASP A O 1
#